Protein AF-A0A0D7WWB0-F1 (afdb_monomer_lite)

Secondary structure (DSSP, 8-state):
-EEEEEEETTTEEEEEEEEEEEETTEEEEEEEEEEEEE-SSTTSPPEE-TT-HHHHHHHTT----GGGS---HHHHHHHHHHHHHHHHHHHHTT-

Foldseek 3Di:
DDKDWDDDPQWKIKIWDWDWDDDDPDIDIATPFIFIWTAPGNPGDTDTDPPPPGVVCVVVVHRDDPVVDPDDVVNVVVVVVVVVVVVVVVVVVPD

Organism: NCBI:txid159743

Sequence (95 aa):
MYEITRDIGDYTRQIWTFHLSKESNRLQIKLNSYRLLKRESRRHKYKETQSNSYDAVFRLGNTMLFEDVPFPEDVLAEVREAVINSVEFKNINTK

pLDDT: mean 70.29, std 13.52, range [41.59, 88.19]

Structure (mmCIF, N/CA/C/O backbone):
data_AF-A0A0D7WWB0-F1
#
_entry.id   AF-A0A0D7WWB0-F1
#
loop_
_atom_site.group_PDB
_atom_site.id
_atom_site.type_symbol
_atom_site.label_atom_id
_atom_site.label_alt_id
_atom_site.label_comp_id
_atom_site.label_asym_id
_atom_site.label_entity_id
_atom_site.label_seq_id
_atom_site.pdbx_PDB_ins_code
_atom_site.Cartn_x
_atom_site.Cartn_y
_atom_site.Cartn_z
_atom_site.occupancy
_atom_site.B_iso_or_equiv
_atom_site.auth_seq_id
_atom_site.auth_comp_id
_atom_site.auth_asym_id
_atom_site.auth_atom_id
_atom_site.pdbx_PDB_model_num
ATOM 1 N N . MET A 1 1 ? -1.564 -0.450 11.672 1.00 71.88 1 MET A N 1
ATOM 2 C CA . MET A 1 1 ? -1.180 -0.068 10.297 1.00 71.88 1 MET A CA 1
ATOM 3 C C . MET A 1 1 ? -1.110 -1.354 9.503 1.00 71.88 1 MET A C 1
ATOM 5 O O . MET A 1 1 ? -0.532 -2.305 10.013 1.00 71.88 1 MET A O 1
ATOM 9 N N . TYR A 1 2 ? -1.784 -1.419 8.361 1.00 78.69 2 TYR A N 1
ATOM 10 C CA . TYR A 1 2 ? -1.866 -2.616 7.525 1.00 78.69 2 TYR A CA 1
ATOM 11 C C . TYR A 1 2 ? -1.233 -2.306 6.171 1.00 78.69 2 TYR A C 1
ATOM 13 O O . TYR A 1 2 ? -1.474 -1.230 5.634 1.00 78.69 2 TYR A O 1
ATOM 21 N N . GLU A 1 3 ? -0.393 -3.190 5.648 1.00 84.75 3 GLU A N 1
ATOM 22 C CA . GLU A 1 3 ? 0.321 -2.973 4.389 1.00 84.75 3 GLU A CA 1
ATOM 23 C C . GLU A 1 3 ? 0.014 -4.122 3.432 1.00 84.75 3 GLU A C 1
ATOM 25 O O . GLU A 1 3 ? 0.162 -5.284 3.798 1.00 84.75 3 GLU A O 1
ATOM 30 N N . ILE A 1 4 ? -0.397 -3.784 2.212 1.00 84.56 4 ILE A N 1
ATOM 31 C CA . ILE A 1 4 ? -0.537 -4.728 1.106 1.00 84.56 4 ILE A CA 1
ATOM 32 C C . ILE A 1 4 ? 0.566 -4.420 0.108 1.00 84.56 4 ILE A C 1
ATOM 34 O O . ILE A 1 4 ? 0.747 -3.273 -0.296 1.00 84.56 4 ILE A O 1
ATOM 38 N N . THR A 1 5 ? 1.283 -5.456 -0.315 1.00 88.00 5 THR A N 1
ATOM 39 C CA . THR A 1 5 ? 2.277 -5.366 -1.383 1.00 88.00 5 THR A CA 1
ATOM 40 C C . THR A 1 5 ? 1.869 -6.284 -2.520 1.00 88.00 5 THR A C 1
ATOM 42 O O . THR A 1 5 ? 1.645 -7.472 -2.298 1.00 88.00 5 THR A O 1
ATOM 45 N N . ARG A 1 6 ? 1.831 -5.761 -3.746 1.00 86.50 6 ARG A N 1
ATOM 46 C CA . ARG A 1 6 ? 1.650 -6.569 -4.952 1.00 86.50 6 ARG A CA 1
ATOM 47 C C . ARG A 1 6 ? 2.729 -6.317 -5.977 1.00 86.50 6 ARG A C 1
ATOM 49 O O . ARG A 1 6 ? 3.051 -5.177 -6.302 1.00 86.50 6 ARG A O 1
ATOM 56 N N . ASP A 1 7 ? 3.246 -7.406 -6.520 1.00 86.31 7 ASP A N 1
ATOM 57 C CA . ASP A 1 7 ? 4.148 -7.378 -7.658 1.00 86.31 7 ASP A CA 1
ATOM 58 C C . ASP A 1 7 ? 3.329 -7.494 -8.948 1.00 86.31 7 ASP A C 1
ATOM 60 O O . ASP A 1 7 ? 2.584 -8.452 -9.149 1.00 86.31 7 ASP A O 1
ATOM 64 N N . ILE A 1 8 ? 3.454 -6.492 -9.820 1.00 83.38 8 ILE A N 1
ATOM 65 C CA . ILE A 1 8 ? 2.862 -6.499 -11.157 1.00 83.38 8 ILE A CA 1
ATOM 66 C C . ILE A 1 8 ? 3.967 -6.855 -12.144 1.00 83.38 8 ILE A C 1
ATOM 68 O O . ILE A 1 8 ? 4.823 -6.032 -12.498 1.00 83.38 8 ILE A O 1
ATOM 72 N N . GLY A 1 9 ? 3.938 -8.112 -12.580 1.00 84.38 9 GLY A N 1
ATOM 73 C CA . GLY A 1 9 ? 4.979 -8.689 -13.417 1.00 84.38 9 GLY A CA 1
ATOM 74 C C . GLY A 1 9 ? 6.342 -8.684 -12.725 1.00 84.38 9 GLY A C 1
ATOM 75 O O . GLY A 1 9 ? 6.457 -8.699 -11.502 1.00 84.38 9 GLY A O 1
ATOM 76 N N . ASP A 1 10 ? 7.404 -8.651 -13.525 1.00 85.38 10 ASP A N 1
ATOM 77 C CA . ASP A 1 10 ? 8.763 -8.799 -13.009 1.00 85.38 10 ASP A CA 1
ATOM 78 C C . ASP A 1 10 ? 9.386 -7.516 -12.472 1.00 85.38 10 ASP A C 1
ATOM 80 O O . ASP A 1 10 ? 10.420 -7.582 -11.815 1.00 85.38 10 ASP A O 1
ATOM 84 N N . TYR A 1 11 ? 8.835 -6.344 -12.770 1.00 87.50 11 TYR A N 1
ATOM 85 C CA . TYR A 1 11 ? 9.586 -5.090 -12.633 1.00 87.50 11 TYR A CA 1
ATOM 86 C C . TYR A 1 11 ? 8.854 -4.002 -11.866 1.00 87.50 11 TYR A C 1
ATOM 88 O O . TYR A 1 11 ? 9.464 -2.984 -11.545 1.00 87.50 11 TYR A O 1
ATOM 96 N N . THR A 1 12 ? 7.585 -4.222 -11.533 1.00 86.00 12 THR A N 1
ATOM 97 C CA . THR A 1 12 ? 6.756 -3.232 -10.852 1.00 86.00 12 THR A CA 1
ATOM 98 C C . THR A 1 12 ? 6.236 -3.800 -9.545 1.00 86.00 12 THR A C 1
ATOM 100 O O . THR A 1 12 ? 5.829 -4.955 -9.484 1.00 86.00 12 THR A O 1
ATOM 103 N N . ARG A 1 13 ? 6.245 -2.972 -8.505 1.00 88.19 13 ARG A N 1
ATOM 104 C CA . ARG A 1 13 ? 5.681 -3.274 -7.196 1.00 88.19 13 ARG A CA 1
ATOM 105 C C . ARG A 1 13 ? 4.802 -2.123 -6.746 1.00 88.19 13 ARG A C 1
ATOM 107 O O . ARG A 1 13 ? 5.201 -0.965 -6.822 1.00 88.19 13 ARG A O 1
ATOM 114 N N . GLN A 1 14 ? 3.623 -2.459 -6.266 1.00 86.25 14 GLN A N 1
ATOM 115 C CA . GLN A 1 14 ? 2.677 -1.550 -5.650 1.00 86.25 14 GLN A CA 1
ATOM 116 C C . GLN A 1 14 ? 2.611 -1.859 -4.163 1.00 86.25 14 GLN A C 1
ATOM 118 O O . GLN A 1 14 ? 2.530 -3.022 -3.773 1.00 86.25 14 GLN A O 1
ATOM 123 N N . ILE A 1 15 ? 2.682 -0.822 -3.338 1.00 85.19 15 ILE A N 1
ATOM 124 C CA . ILE A 1 15 ? 2.543 -0.934 -1.891 1.00 85.19 15 ILE A CA 1
ATOM 125 C C . ILE A 1 15 ? 1.456 0.033 -1.458 1.00 85.19 15 ILE A C 1
ATOM 127 O O . ILE A 1 15 ? 1.591 1.238 -1.663 1.00 85.19 15 ILE A O 1
ATOM 131 N N . TRP A 1 16 ? 0.406 -0.492 -0.841 1.00 84.19 16 TRP A N 1
ATOM 132 C CA . TRP A 1 16 ? -0.640 0.291 -0.199 1.00 84.19 16 TRP A CA 1
ATOM 133 C C . TRP A 1 16 ? -0.494 0.153 1.301 1.00 84.19 16 TRP A C 1
ATOM 135 O O . TRP A 1 16 ? -0.421 -0.954 1.834 1.00 84.19 16 TRP A O 1
ATOM 145 N N . THR A 1 17 ? -0.502 1.278 1.993 1.00 80.94 17 THR A N 1
ATOM 146 C CA . THR A 1 17 ? -0.463 1.300 3.443 1.00 80.94 17 THR A CA 1
ATOM 147 C C . THR A 1 17 ? -1.741 1.921 3.963 1.00 80.94 17 THR A C 1
ATOM 149 O O . THR A 1 17 ? -2.100 3.040 3.608 1.00 80.94 17 THR A O 1
ATOM 152 N N . PHE A 1 18 ? -2.420 1.201 4.841 1.00 78.81 18 PHE A N 1
ATOM 153 C CA . PHE A 1 18 ? -3.703 1.552 5.415 1.00 78.81 18 PHE A CA 1
ATOM 154 C C . PHE A 1 18 ? -3.568 1.840 6.903 1.00 78.81 18 PHE A C 1
ATOM 156 O O . PHE A 1 18 ? -2.882 1.142 7.663 1.00 78.81 18 PHE A O 1
ATOM 163 N N . HIS A 1 19 ? -4.289 2.862 7.335 1.00 77.31 19 HIS A N 1
ATOM 164 C CA . HIS A 1 19 ? -4.530 3.140 8.729 1.00 77.31 19 HIS A CA 1
ATOM 165 C C . HIS A 1 19 ? -5.961 2.762 9.095 1.00 77.31 19 HIS A C 1
ATOM 167 O O . HIS A 1 19 ? -6.914 3.045 8.370 1.00 77.31 19 HIS A O 1
ATOM 173 N N . LEU A 1 20 ? -6.094 2.104 10.239 1.00 73.62 20 LEU A N 1
ATOM 174 C CA . LEU A 1 20 ? -7.367 1.657 10.762 1.00 73.62 20 LEU A CA 1
ATOM 175 C C . LEU A 1 20 ? -7.732 2.577 11.920 1.00 73.62 20 LEU A C 1
ATOM 177 O O . LEU A 1 20 ? -7.021 2.614 12.922 1.00 73.62 20 LEU A O 1
ATOM 181 N N . SER A 1 21 ? -8.816 3.332 11.781 1.00 73.62 21 SER A N 1
ATOM 182 C CA . SER A 1 21 ? -9.308 4.223 12.829 1.00 73.62 21 SER A CA 1
ATOM 183 C C . SER A 1 21 ? -10.700 3.797 13.260 1.00 73.62 21 SER A C 1
ATOM 185 O O . SER A 1 21 ? -11.581 3.594 12.428 1.00 73.62 21 SER A O 1
ATOM 187 N N . LYS A 1 22 ? -10.920 3.683 14.568 1.00 71.19 22 LYS A N 1
ATOM 188 C CA . LYS A 1 22 ? -12.263 3.515 15.123 1.00 71.19 22 LYS A CA 1
ATOM 189 C C . LYS A 1 22 ? -12.843 4.898 15.392 1.00 71.19 22 LYS A C 1
ATOM 191 O O . LYS A 1 22 ? -12.268 5.647 16.174 1.00 71.19 22 LYS A O 1
ATOM 196 N N . GLU A 1 23 ? -13.974 5.213 14.774 1.00 76.94 23 GLU A N 1
ATOM 197 C CA . GLU A 1 23 ? -14.714 6.447 15.033 1.00 76.94 23 GLU A CA 1
ATOM 198 C C . GLU A 1 23 ? -16.106 6.085 15.554 1.00 76.94 23 GLU A C 1
ATOM 200 O O .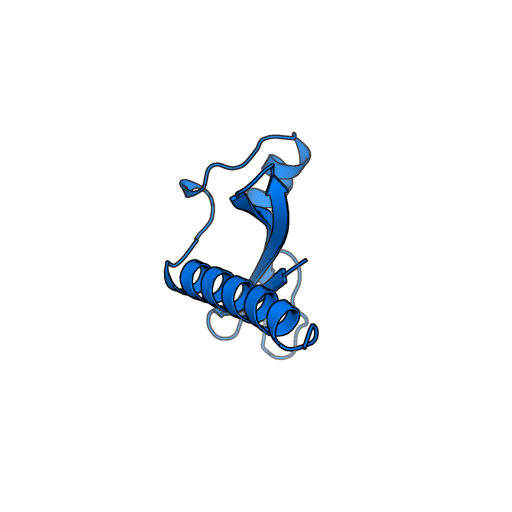 GLU A 1 23 ? -16.897 5.419 14.879 1.00 76.94 23 GLU A O 1
ATOM 205 N N . SER A 1 24 ? -16.363 6.454 16.810 1.00 77.06 24 SER A N 1
ATOM 206 C CA . SER A 1 24 ? -17.558 6.083 17.574 1.00 77.06 24 SER A CA 1
ATOM 207 C C . SER A 1 24 ? -17.825 4.565 17.547 1.00 77.06 24 SER A C 1
ATOM 209 O O . SER A 1 24 ? -17.176 3.807 18.271 1.00 77.06 24 SER A O 1
ATOM 211 N N . ASN A 1 25 ? -18.741 4.114 16.683 1.00 72.56 25 ASN A N 1
ATOM 212 C CA . ASN A 1 25 ? -19.179 2.723 16.539 1.00 72.56 25 ASN A CA 1
ATOM 213 C C . ASN A 1 25 ? -18.856 2.116 15.165 1.00 72.56 25 ASN A C 1
ATOM 215 O O . ASN A 1 25 ? -19.366 1.050 14.824 1.00 72.56 25 ASN A O 1
ATOM 219 N N . ARG A 1 26 ? -18.034 2.789 14.356 1.00 67.44 26 ARG A N 1
ATOM 220 C CA . ARG A 1 26 ? -17.638 2.312 13.032 1.00 67.44 26 ARG A CA 1
ATOM 221 C C . ARG A 1 26 ? -16.128 2.178 12.953 1.00 67.44 26 ARG A C 1
ATOM 223 O O . ARG A 1 26 ? -15.370 3.005 13.456 1.00 67.44 26 ARG A O 1
ATOM 230 N N . LEU A 1 27 ? -15.705 1.104 12.308 1.00 70.75 27 LEU A N 1
ATOM 231 C CA . LEU A 1 27 ? -14.328 0.918 11.899 1.00 70.75 27 LEU A CA 1
ATOM 232 C C . LEU A 1 27 ? -14.161 1.577 10.531 1.00 70.75 27 LEU A C 1
ATOM 234 O O . LEU A 1 27 ? -14.864 1.231 9.585 1.00 70.75 27 LEU A O 1
ATOM 238 N N . GLN A 1 28 ? -13.272 2.559 10.452 1.00 71.44 28 GLN A N 1
ATOM 239 C CA . GLN A 1 28 ? -12.891 3.216 9.212 1.00 71.44 28 GLN A CA 1
ATOM 240 C C . GLN A 1 28 ? -11.513 2.731 8.783 1.00 71.44 28 GLN A C 1
ATOM 242 O O . GLN A 1 28 ? -10.572 2.664 9.578 1.00 71.44 28 GLN A O 1
ATOM 247 N N . ILE A 1 29 ? -11.405 2.430 7.497 1.00 73.06 29 ILE A N 1
ATOM 248 C CA . ILE A 1 29 ? -10.154 2.104 6.829 1.00 73.06 29 ILE A CA 1
ATOM 249 C C . ILE A 1 29 ? -9.788 3.331 6.004 1.00 73.06 29 ILE A C 1
ATOM 251 O O . ILE A 1 29 ? -10.561 3.748 5.145 1.00 73.06 29 ILE A O 1
ATOM 255 N N . LYS A 1 30 ? -8.634 3.928 6.284 1.00 74.06 30 LYS A N 1
ATOM 256 C CA . LYS A 1 30 ? -8.108 5.066 5.529 1.00 74.06 30 LYS A CA 1
ATOM 257 C C . LYS A 1 30 ? -6.832 4.633 4.832 1.00 74.06 30 LYS A C 1
ATOM 259 O O . LYS A 1 30 ? -5.941 4.079 5.474 1.00 74.06 30 LYS A O 1
ATOM 264 N N . LEU A 1 31 ? -6.727 4.882 3.531 1.00 74.62 31 LEU A N 1
ATOM 265 C CA . LEU A 1 31 ? -5.446 4.755 2.849 1.00 74.62 31 LEU A CA 1
ATOM 266 C C . LEU A 1 31 ? -4.518 5.848 3.386 1.00 74.62 31 LEU A C 1
ATOM 268 O O . LEU A 1 31 ? -4.836 7.031 3.324 1.00 74.62 31 LEU A O 1
ATOM 272 N N . ASN A 1 32 ? -3.395 5.431 3.951 1.00 75.19 32 ASN A N 1
ATOM 273 C CA . ASN A 1 32 ? -2.383 6.317 4.505 1.00 75.19 32 ASN A CA 1
ATOM 274 C C . ASN A 1 32 ? -1.316 6.681 3.472 1.00 75.19 32 ASN A C 1
ATOM 276 O O . ASN A 1 32 ? -0.817 7.796 3.473 1.00 75.19 32 ASN A O 1
ATOM 280 N N . SER A 1 33 ? -0.922 5.738 2.621 1.00 74.50 33 SER A N 1
ATOM 281 C CA . SER A 1 33 ? 0.015 6.012 1.536 1.00 74.50 33 SER A CA 1
ATOM 282 C C . SER A 1 33 ? -0.060 4.936 0.465 1.00 74.50 33 SER A C 1
ATOM 284 O O . SER A 1 33 ? -0.454 3.798 0.722 1.00 74.50 33 SER A O 1
ATOM 286 N N . TYR A 1 34 ? 0.342 5.303 -0.746 1.00 78.81 34 TYR A N 1
ATOM 287 C CA . TYR A 1 34 ? 0.544 4.374 -1.844 1.00 78.81 34 TYR A CA 1
ATOM 288 C C . TYR A 1 34 ? 1.888 4.663 -2.503 1.00 78.81 34 TYR A C 1
ATOM 290 O O . TYR A 1 34 ? 2.209 5.814 -2.803 1.00 78.81 34 TYR A O 1
ATOM 298 N N . ARG A 1 35 ? 2.674 3.612 -2.730 1.00 79.44 35 ARG A N 1
ATOM 299 C CA . ARG A 1 35 ? 3.989 3.688 -3.361 1.00 79.44 35 ARG A CA 1
ATOM 300 C C . ARG A 1 35 ? 4.035 2.756 -4.555 1.00 79.44 35 ARG A C 1
ATOM 302 O O . ARG A 1 35 ? 3.892 1.543 -4.415 1.00 79.44 35 ARG A O 1
ATOM 309 N N . LEU A 1 36 ? 4.305 3.330 -5.721 1.00 82.38 36 LEU A N 1
ATOM 310 C CA . LEU A 1 36 ? 4.741 2.574 -6.884 1.00 82.38 36 LEU A CA 1
ATOM 311 C C . LEU A 1 36 ? 6.268 2.525 -6.894 1.00 82.38 36 LEU A C 1
ATOM 313 O O . LEU A 1 36 ? 6.957 3.541 -6.765 1.00 82.38 36 LEU A O 1
ATOM 317 N N . LEU A 1 37 ? 6.781 1.317 -7.041 1.00 85.75 37 LEU A N 1
ATOM 318 C CA . LEU A 1 37 ? 8.190 0.996 -7.091 1.00 85.75 37 LEU A CA 1
ATOM 319 C C . LEU A 1 37 ? 8.474 0.293 -8.413 1.00 85.75 37 LEU A C 1
ATOM 321 O O . LEU A 1 37 ? 7.733 -0.601 -8.828 1.00 85.75 37 LEU A O 1
ATOM 325 N N . LYS A 1 38 ? 9.577 0.655 -9.061 1.00 84.94 38 LYS A N 1
ATOM 326 C CA . LYS A 1 38 ? 10.045 -0.014 -10.276 1.00 84.94 38 LYS A CA 1
ATOM 327 C C . LYS A 1 38 ? 11.499 -0.436 -10.142 1.00 84.94 38 LYS A C 1
ATOM 329 O O . LYS A 1 38 ? 12.278 0.181 -9.418 1.00 84.94 38 LYS A O 1
ATOM 334 N N . ARG A 1 39 ? 11.869 -1.498 -10.848 1.00 88.12 39 ARG A N 1
ATOM 335 C CA . ARG A 1 39 ? 13.260 -1.928 -11.033 1.00 88.12 39 ARG A CA 1
ATOM 336 C C . ARG A 1 39 ? 13.535 -2.125 -12.517 1.00 88.12 39 ARG A C 1
ATOM 338 O O . ARG A 1 39 ? 12.654 -2.536 -13.258 1.00 88.12 39 ARG A O 1
ATOM 345 N N . GLU A 1 40 ? 14.762 -1.858 -12.940 1.00 83.75 40 GLU A N 1
ATOM 346 C CA . GLU A 1 40 ? 15.158 -1.977 -14.352 1.00 83.75 40 GLU A CA 1
ATOM 347 C C . GLU A 1 40 ? 15.384 -3.431 -14.778 1.00 83.75 40 GLU A C 1
ATOM 349 O O . GLU A 1 40 ? 15.210 -3.791 -15.936 1.00 83.75 40 GLU A O 1
ATOM 354 N N . SER A 1 41 ? 15.768 -4.294 -13.835 1.00 86.19 41 SER A N 1
ATOM 355 C CA . SER A 1 41 ? 15.870 -5.735 -14.062 1.00 86.19 41 SER A CA 1
ATOM 356 C C . SER A 1 41 ? 15.700 -6.503 -12.752 1.00 86.19 41 SER A C 1
ATOM 358 O O . SER A 1 41 ? 15.748 -5.912 -11.673 1.00 86.19 41 SER A O 1
ATOM 360 N N . ARG A 1 42 ? 15.565 -7.836 -12.817 1.00 82.12 42 ARG A N 1
ATOM 361 C CA . ARG A 1 42 ? 15.381 -8.692 -11.626 1.00 82.12 42 ARG A CA 1
ATOM 362 C C . ARG A 1 42 ? 16.533 -8.597 -10.615 1.00 82.12 42 ARG A C 1
ATOM 364 O O . ARG A 1 42 ? 16.327 -8.886 -9.442 1.00 82.12 42 ARG A O 1
ATOM 371 N N . ARG A 1 43 ? 17.729 -8.192 -11.063 1.00 85.12 43 ARG A N 1
ATOM 372 C CA . ARG A 1 43 ? 18.926 -8.014 -10.220 1.00 85.12 43 ARG A CA 1
ATOM 373 C C . ARG A 1 43 ? 18.998 -6.635 -9.560 1.00 85.12 43 ARG A C 1
ATOM 375 O O . ARG A 1 43 ? 19.761 -6.457 -8.615 1.00 85.12 43 ARG A O 1
ATOM 382 N N . HIS A 1 44 ? 18.222 -5.667 -10.045 1.00 86.44 44 HIS A N 1
ATOM 383 C CA . HIS A 1 44 ? 18.181 -4.327 -9.476 1.00 86.44 44 HIS A CA 1
ATOM 384 C C . HIS A 1 44 ? 17.196 -4.257 -8.308 1.00 86.44 44 HIS A C 1
ATOM 386 O O . HIS A 1 44 ? 16.146 -4.904 -8.306 1.00 86.44 44 HIS A O 1
ATOM 392 N N . LYS A 1 45 ? 17.533 -3.432 -7.312 1.00 86.00 45 LYS A N 1
ATOM 393 C CA . LYS A 1 45 ? 16.610 -3.092 -6.227 1.00 86.00 45 LYS A CA 1
ATOM 394 C C . LYS A 1 45 ? 15.461 -2.246 -6.776 1.00 86.00 45 LYS A C 1
ATOM 396 O O . LYS A 1 45 ? 15.666 -1.415 -7.660 1.00 86.00 45 LYS A O 1
ATOM 401 N N . TYR A 1 46 ? 14.275 -2.448 -6.215 1.00 85.06 46 TYR A N 1
ATOM 402 C CA . TYR A 1 46 ? 13.131 -1.572 -6.432 1.00 85.06 46 TYR A CA 1
ATOM 403 C C . TYR A 1 46 ? 13.457 -0.152 -5.957 1.00 85.06 46 TYR A C 1
ATOM 405 O O . TYR A 1 46 ? 13.993 0.030 -4.863 1.00 85.06 46 TYR A O 1
ATOM 413 N N . LYS A 1 47 ? 13.144 0.841 -6.788 1.00 84.81 47 LYS A N 1
ATOM 414 C CA . LYS A 1 47 ? 13.268 2.271 -6.491 1.00 84.81 47 LYS A CA 1
ATOM 415 C C . LYS A 1 47 ? 11.903 2.931 -6.631 1.00 84.81 47 LYS A C 1
ATOM 417 O O . LYS A 1 47 ? 11.111 2.527 -7.484 1.00 84.81 47 LYS A O 1
ATOM 422 N N . GLU A 1 48 ? 11.626 3.924 -5.792 1.00 77.75 48 GLU A N 1
ATOM 423 C CA . GLU A 1 48 ? 10.383 4.693 -5.885 1.00 77.75 48 GLU A CA 1
ATOM 424 C C . GLU A 1 48 ? 10.363 5.464 -7.203 1.00 77.75 48 GLU A C 1
ATOM 426 O O . GLU A 1 48 ? 11.361 6.068 -7.608 1.00 77.75 48 GLU A O 1
ATOM 431 N N . THR A 1 49 ? 9.238 5.410 -7.910 1.00 73.00 49 THR A N 1
ATOM 432 C CA . THR A 1 49 ? 9.074 6.199 -9.128 1.00 73.00 49 THR A CA 1
ATOM 433 C C . THR A 1 49 ? 8.951 7.678 -8.773 1.00 73.00 49 THR A C 1
ATOM 435 O O . THR A 1 49 ? 8.041 8.068 -8.050 1.00 73.00 49 THR A O 1
ATOM 438 N N . GLN A 1 50 ? 9.847 8.510 -9.323 1.00 58.09 50 GLN A N 1
ATOM 439 C CA . GLN A 1 50 ? 9.872 9.965 -9.091 1.00 58.09 50 GLN A CA 1
ATOM 440 C C . GLN A 1 50 ? 8.577 10.676 -9.526 1.00 58.09 50 GLN A C 1
ATOM 442 O O . GLN A 1 50 ? 8.260 11.743 -9.015 1.00 58.09 50 GLN A O 1
ATOM 447 N N . SER A 1 51 ? 7.804 10.071 -10.431 1.00 56.66 51 SER A N 1
ATOM 448 C CA . SER A 1 51 ? 6.486 10.552 -10.867 1.00 56.66 51 SER A CA 1
ATOM 449 C C . SER A 1 51 ? 5.346 9.795 -10.183 1.00 56.66 51 SER A C 1
ATOM 451 O O . SER A 1 51 ? 4.410 9.348 -10.842 1.00 56.66 51 SER A O 1
ATOM 453 N N . ASN A 1 52 ? 5.418 9.614 -8.864 1.00 57.81 52 ASN A N 1
ATOM 454 C CA . ASN A 1 52 ? 4.241 9.210 -8.103 1.00 57.81 52 ASN A CA 1
ATOM 455 C C . ASN A 1 52 ? 3.355 10.438 -7.902 1.00 57.81 52 ASN A C 1
ATOM 457 O O . ASN A 1 52 ? 3.547 11.192 -6.951 1.00 57.81 52 ASN A O 1
ATOM 461 N N . SER A 1 53 ? 2.350 10.604 -8.769 1.00 52.78 53 SER A N 1
ATOM 462 C CA . SER A 1 53 ? 1.259 11.582 -8.602 1.00 52.78 53 SER A CA 1
ATOM 463 C C . SER A 1 53 ? 0.678 11.552 -7.176 1.00 52.78 53 SER A C 1
ATOM 465 O O . SER A 1 53 ? 0.233 12.565 -6.647 1.00 52.78 53 SER A O 1
ATOM 467 N N . TYR A 1 54 ? 0.771 10.391 -6.525 1.00 55.97 54 TYR A N 1
ATOM 468 C CA . TYR A 1 54 ? 0.337 10.099 -5.165 1.00 55.97 54 TYR A CA 1
ATOM 469 C C . TYR A 1 54 ? 1.081 10.843 -4.055 1.00 55.97 54 TYR A C 1
ATOM 471 O O . TYR A 1 54 ? 0.448 11.341 -3.125 1.00 55.97 54 TYR A O 1
ATOM 479 N N . ASP A 1 55 ? 2.404 10.961 -4.162 1.00 54.00 55 ASP A N 1
ATOM 480 C CA . ASP A 1 55 ? 3.236 11.582 -3.124 1.00 54.00 55 ASP A CA 1
ATOM 481 C C . ASP A 1 55 ? 3.003 13.106 -3.076 1.00 54.00 55 ASP A C 1
ATOM 483 O O . ASP A 1 55 ? 3.033 13.737 -2.017 1.00 54.00 55 ASP A O 1
ATOM 487 N N . ALA A 1 56 ? 2.677 13.694 -4.233 1.00 49.97 56 ALA A N 1
ATOM 488 C CA . ALA A 1 56 ? 2.349 15.109 -4.374 1.00 49.97 56 ALA A CA 1
ATOM 489 C C . ALA A 1 56 ? 0.980 15.471 -3.769 1.00 49.97 56 ALA A C 1
ATOM 491 O O . ALA A 1 56 ? 0.864 16.494 -3.097 1.00 49.97 56 ALA A O 1
ATOM 492 N N . VAL A 1 57 ? -0.049 14.639 -3.965 1.00 52.81 57 VAL A N 1
ATOM 493 C CA . VAL A 1 57 ? -1.402 14.916 -3.445 1.00 52.81 57 VAL A CA 1
ATOM 494 C C . VAL A 1 57 ? -1.458 14.753 -1.924 1.00 52.81 57 VAL A C 1
ATOM 496 O O . VAL A 1 57 ? -2.031 15.606 -1.246 1.00 52.81 57 VAL A O 1
ATOM 499 N N . PHE A 1 58 ? -0.794 13.731 -1.368 1.00 51.03 58 PHE A N 1
ATOM 500 C CA . PHE A 1 58 ? -0.750 13.524 0.085 1.00 51.03 58 PHE A CA 1
ATOM 501 C C . PHE A 1 58 ? 0.045 14.623 0.812 1.00 51.03 58 PHE A C 1
ATOM 503 O O . PHE A 1 58 ? -0.347 15.052 1.898 1.00 51.03 58 PHE A O 1
ATOM 510 N N . ARG A 1 59 ? 1.123 15.147 0.199 1.00 51.34 59 ARG A N 1
ATOM 511 C CA . ARG A 1 59 ? 1.888 16.289 0.744 1.00 51.34 59 ARG A CA 1
ATOM 512 C C . ARG A 1 59 ? 1.057 17.555 0.926 1.00 51.34 59 ARG A C 1
ATOM 514 O O . ARG A 1 59 ? 1.375 18.353 1.801 1.00 51.34 59 ARG A O 1
ATOM 521 N N . LEU A 1 60 ? 0.021 17.749 0.114 1.00 51.50 60 LEU A N 1
ATOM 522 C CA . LEU A 1 60 ? -0.824 18.943 0.160 1.00 51.50 60 LEU A CA 1
ATOM 523 C C . LEU A 1 60 ? -1.977 18.830 1.169 1.00 51.50 60 LEU A C 1
ATOM 525 O O . LEU A 1 60 ? -2.815 19.724 1.230 1.00 51.50 60 LEU A O 1
ATOM 529 N N . GLY A 1 61 ? -2.045 17.749 1.956 1.00 48.84 61 GLY A N 1
ATOM 530 C CA . GLY A 1 61 ? -3.142 17.525 2.903 1.00 48.84 61 GLY A CA 1
ATOM 531 C C . GLY A 1 61 ? -4.480 17.210 2.228 1.00 48.84 61 GLY A C 1
ATOM 532 O O . GLY A 1 61 ? -5.506 17.131 2.903 1.00 48.84 61 GLY A O 1
ATOM 533 N N . ASN A 1 62 ? -4.477 17.001 0.909 1.00 48.72 62 ASN A N 1
ATOM 534 C CA . ASN A 1 62 ? -5.657 16.585 0.174 1.00 48.72 62 ASN A CA 1
ATOM 535 C C . ASN A 1 62 ? -5.938 15.115 0.485 1.00 48.72 62 ASN A C 1
ATOM 537 O O . ASN A 1 62 ? -5.098 14.236 0.278 1.00 48.72 62 ASN A O 1
ATOM 541 N N . THR A 1 63 ? -7.139 14.846 0.991 1.00 51.47 63 THR A N 1
ATOM 542 C CA . THR A 1 63 ? -7.659 13.484 1.101 1.00 51.47 63 THR A CA 1
ATOM 543 C C . THR A 1 63 ? -7.904 13.005 -0.323 1.00 51.47 63 THR A C 1
ATOM 545 O O . THR A 1 63 ? -8.760 13.555 -1.010 1.00 51.47 63 THR A O 1
ATOM 548 N N . MET A 1 64 ? -7.116 12.040 -0.800 1.00 51.91 64 MET A N 1
ATOM 549 C CA . MET A 1 64 ? -7.380 11.451 -2.111 1.00 51.91 64 MET A CA 1
ATOM 550 C C . MET A 1 64 ? -8.780 10.855 -2.145 1.00 51.91 64 MET A C 1
ATOM 552 O O . MET A 1 64 ? -9.195 10.172 -1.203 1.00 51.91 64 MET A O 1
ATOM 556 N N . LEU A 1 65 ? -9.478 11.095 -3.252 1.00 52.00 65 LEU A N 1
ATOM 557 C CA . LEU A 1 65 ? -10.689 10.363 -3.557 1.00 52.00 65 LEU A CA 1
ATOM 558 C C . LEU A 1 65 ? -10.302 8.949 -3.989 1.00 52.00 65 LEU A C 1
ATOM 560 O O . LEU A 1 65 ? -9.228 8.691 -4.530 1.00 52.00 65 LEU A O 1
ATOM 564 N N . PHE A 1 66 ? -11.196 8.012 -3.707 1.00 51.78 66 PHE A N 1
ATOM 565 C CA . PHE A 1 66 ? -10.990 6.582 -3.926 1.00 51.78 66 PHE A CA 1
ATOM 566 C C . PHE A 1 66 ? -10.695 6.221 -5.395 1.00 51.78 66 PHE A C 1
ATOM 568 O O . PHE A 1 66 ? -10.094 5.190 -5.673 1.00 51.78 66 PHE A O 1
ATOM 575 N N . GLU A 1 67 ? -11.102 7.094 -6.316 1.00 56.19 67 GLU A N 1
ATOM 576 C CA . GLU A 1 67 ? -11.003 6.951 -7.770 1.00 56.19 67 GLU A CA 1
ATOM 577 C C . GLU A 1 67 ? -9.586 7.210 -8.314 1.00 56.19 67 GLU A C 1
ATOM 579 O O . GLU A 1 67 ? -9.240 6.717 -9.385 1.00 56.19 67 GLU A O 1
ATOM 584 N N . ASP A 1 68 ? -8.743 7.936 -7.570 1.00 57.88 68 ASP A N 1
ATOM 585 C CA . ASP A 1 68 ? -7.396 8.313 -8.019 1.00 57.88 68 ASP A CA 1
ATOM 586 C C . ASP A 1 68 ? -6.365 7.193 -7.829 1.00 57.88 68 ASP A C 1
ATOM 588 O O . ASP A 1 68 ? -5.289 7.218 -8.429 1.00 57.88 68 ASP A O 1
ATOM 592 N N . VAL A 1 69 ? -6.657 6.201 -6.986 1.00 62.94 69 VAL A N 1
ATOM 593 C CA . VAL A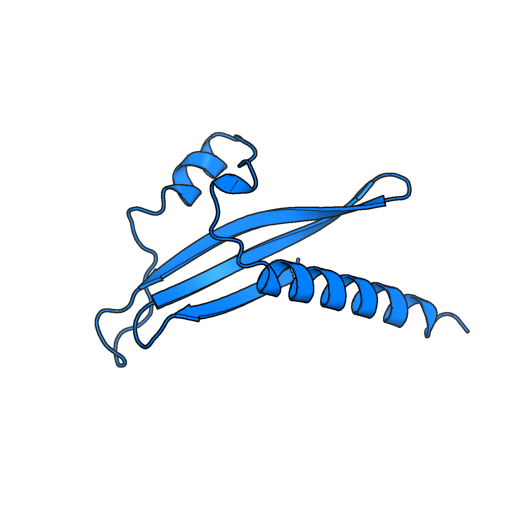 1 69 ? -5.764 5.077 -6.678 1.00 62.94 69 VAL A CA 1
ATOM 594 C C . VAL A 1 69 ? -6.235 3.847 -7.450 1.00 62.94 69 VAL A C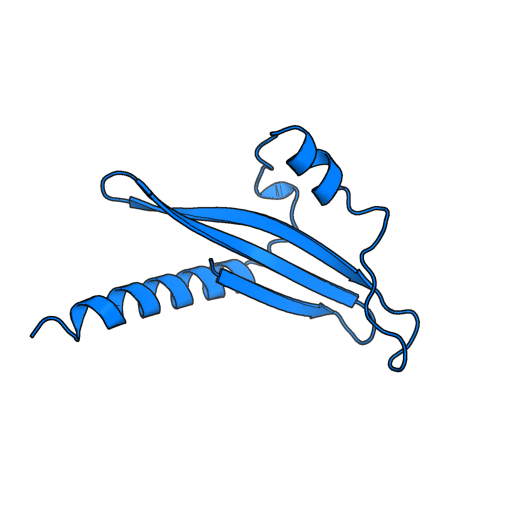 1
ATOM 596 O O . VAL A 1 69 ? -7.427 3.546 -7.413 1.00 62.94 69 VAL A O 1
ATOM 599 N N . PRO A 1 70 ? -5.339 3.073 -8.100 1.00 65.25 70 PRO A N 1
ATOM 600 C CA . PRO A 1 70 ? -5.695 1.756 -8.602 1.00 65.25 70 PRO A CA 1
ATOM 601 C C . PRO A 1 70 ? -5.995 0.859 -7.397 1.00 65.25 70 PRO A C 1
ATOM 603 O O . PRO A 1 70 ? -5.095 0.253 -6.813 1.00 65.25 70 PRO A O 1
ATOM 606 N N . PHE A 1 71 ? -7.262 0.845 -6.993 1.00 65.06 71 PHE A N 1
ATOM 607 C CA . PHE A 1 71 ? -7.849 -0.067 -6.025 1.00 65.06 71 PHE A CA 1
ATOM 608 C C . PHE A 1 71 ? -8.527 -1.187 -6.797 1.00 65.06 71 PHE A C 1
ATOM 610 O O . PHE A 1 71 ? -9.716 -1.091 -7.101 1.00 65.06 71 PHE A O 1
ATOM 617 N N . PRO A 1 72 ? -7.798 -2.248 -7.159 1.00 68.06 72 PRO A N 1
ATOM 618 C CA . PRO A 1 72 ? -8.481 -3.436 -7.619 1.00 68.06 72 PRO A CA 1
ATOM 619 C C . PRO A 1 72 ? -9.337 -3.961 -6.445 1.00 68.06 72 PRO A C 1
ATOM 621 O O . PRO A 1 72 ? -8.940 -3.885 -5.277 1.00 68.06 72 PRO A O 1
ATOM 624 N N . GLU A 1 73 ? -10.572 -4.382 -6.737 1.00 68.81 73 GLU A N 1
ATOM 625 C CA . GLU A 1 73 ? -11.578 -4.734 -5.715 1.00 68.81 73 GLU A CA 1
ATOM 626 C C . GLU A 1 73 ? -11.089 -5.822 -4.746 1.00 68.81 73 GLU A C 1
ATOM 628 O O . GLU A 1 73 ? -11.502 -5.885 -3.587 1.00 68.81 73 GLU A O 1
ATOM 633 N N . ASP A 1 74 ? -10.156 -6.648 -5.202 1.00 76.19 74 ASP A N 1
ATOM 634 C CA . ASP A 1 74 ? -9.519 -7.705 -4.432 1.00 76.19 74 ASP A CA 1
ATOM 635 C C . ASP A 1 74 ? -8.621 -7.185 -3.298 1.00 76.19 74 ASP A C 1
ATOM 637 O O . ASP A 1 74 ? -8.607 -7.776 -2.222 1.00 76.19 74 ASP A O 1
ATOM 641 N N . VAL A 1 75 ? -7.938 -6.051 -3.473 1.00 73.38 75 VAL A N 1
ATOM 642 C CA . VAL A 1 75 ? -7.167 -5.396 -2.401 1.00 73.38 75 VAL A CA 1
ATOM 643 C C . VAL A 1 75 ? -8.109 -4.931 -1.291 1.00 73.38 75 VAL A C 1
ATOM 645 O O . VAL A 1 75 ? -7.792 -5.064 -0.113 1.00 73.38 75 VAL A O 1
ATOM 648 N N . LEU A 1 76 ? -9.300 -4.436 -1.631 1.00 70.56 76 LEU A N 1
ATOM 649 C CA . LEU A 1 76 ? -10.293 -4.023 -0.633 1.00 70.56 76 LEU A CA 1
ATOM 650 C C . LEU A 1 76 ? -10.891 -5.203 0.118 1.00 70.56 76 LEU A C 1
ATOM 652 O O . LEU A 1 76 ? -11.092 -5.109 1.331 1.00 70.56 76 LEU A O 1
ATOM 656 N N . ALA A 1 77 ? -11.161 -6.299 -0.590 1.00 76.19 77 ALA A N 1
ATOM 657 C CA . ALA A 1 77 ? -11.586 -7.545 0.027 1.00 76.19 77 ALA A CA 1
ATOM 658 C C . ALA A 1 77 ? -10.527 -8.042 1.024 1.00 76.19 77 ALA A C 1
ATOM 660 O O . ALA A 1 77 ? -10.868 -8.326 2.169 1.00 76.19 77 ALA A O 1
ATOM 661 N N . GLU A 1 78 ? -9.248 -8.018 0.641 1.00 79.56 78 GLU A N 1
ATOM 662 C CA . GLU A 1 78 ? -8.127 -8.440 1.486 1.00 79.56 78 GLU A CA 1
ATOM 663 C C . GLU A 1 78 ? -8.002 -7.581 2.755 1.00 79.56 78 GLU A C 1
ATOM 665 O O . GLU A 1 78 ? -7.930 -8.120 3.861 1.00 79.56 78 GLU A O 1
ATOM 670 N N . VAL A 1 79 ? -8.072 -6.243 2.644 1.00 74.62 79 VAL A N 1
ATOM 671 C CA . VAL A 1 79 ? -8.064 -5.387 3.846 1.00 74.62 79 VAL A CA 1
ATOM 672 C C . VAL A 1 79 ? -9.300 -5.657 4.708 1.00 74.62 79 VAL A C 1
ATOM 674 O O . VAL A 1 79 ? -9.194 -5.713 5.934 1.00 74.62 79 VAL A O 1
ATOM 677 N N . ARG A 1 80 ? -10.481 -5.831 4.104 1.00 74.19 80 ARG A N 1
ATOM 678 C CA . ARG A 1 80 ? -11.723 -6.085 4.844 1.00 74.19 80 ARG A CA 1
ATOM 679 C C . ARG A 1 80 ? -11.656 -7.400 5.619 1.00 74.19 80 ARG A C 1
ATOM 681 O O . ARG A 1 80 ? -12.002 -7.409 6.799 1.00 74.19 80 ARG A O 1
ATOM 688 N N . GLU A 1 81 ? -11.187 -8.475 4.994 1.00 76.62 81 GLU A N 1
ATOM 689 C CA . GLU A 1 81 ? -10.988 -9.772 5.645 1.00 76.62 81 GLU A CA 1
ATOM 690 C C . GLU A 1 81 ? -9.925 -9.695 6.740 1.00 76.62 81 GLU A C 1
ATOM 692 O O . GLU A 1 81 ? -10.159 -10.155 7.857 1.00 76.62 81 GLU A O 1
ATOM 697 N N . ALA A 1 82 ? -8.788 -9.047 6.475 1.00 73.56 82 ALA A N 1
ATOM 698 C CA . ALA A 1 82 ? -7.741 -8.857 7.475 1.00 73.56 82 ALA A CA 1
ATOM 699 C C . ALA A 1 82 ? -8.251 -8.085 8.703 1.00 73.56 82 ALA A C 1
ATOM 701 O O . ALA A 1 82 ? -7.919 -8.420 9.843 1.00 73.56 82 ALA A O 1
ATOM 702 N N . VAL A 1 83 ? -9.103 -7.080 8.489 1.00 71.44 83 VAL A N 1
ATOM 703 C CA . VAL A 1 83 ? -9.740 -6.320 9.565 1.00 71.44 83 VAL A CA 1
ATOM 704 C C . VAL A 1 83 ? -10.723 -7.185 10.351 1.00 71.44 83 VAL A C 1
ATOM 706 O O . VAL A 1 83 ? -10.643 -7.183 11.578 1.00 71.44 83 VAL A O 1
ATOM 709 N N . ILE A 1 84 ? -11.598 -7.944 9.687 1.00 73.31 84 ILE A N 1
ATOM 710 C CA . ILE A 1 84 ? -12.546 -8.855 10.352 1.00 73.31 84 ILE A CA 1
ATOM 711 C C . ILE A 1 84 ? -11.787 -9.876 11.204 1.00 73.31 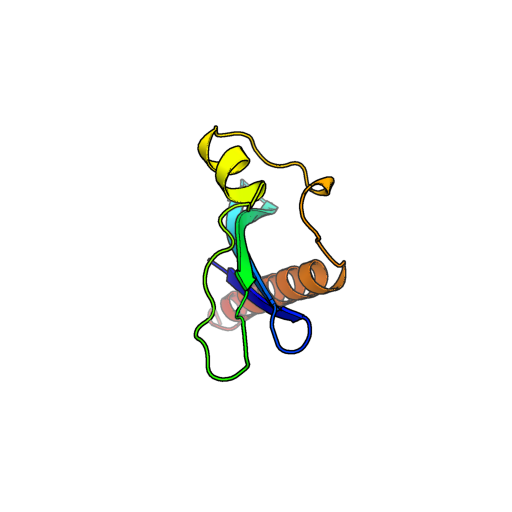84 ILE A C 1
ATOM 713 O O . ILE A 1 84 ? -12.031 -9.959 12.406 1.00 73.31 84 ILE A O 1
ATOM 717 N N . ASN A 1 85 ? -10.780 -10.538 10.631 1.00 68.69 85 ASN A N 1
ATOM 718 C CA . ASN A 1 85 ? -9.927 -11.488 11.345 1.00 68.69 85 ASN A CA 1
ATOM 719 C C . ASN A 1 85 ? -9.241 -10.838 12.559 1.00 68.69 85 ASN A C 1
ATOM 721 O O . ASN A 1 85 ? -9.226 -11.403 13.651 1.00 68.69 85 ASN A O 1
ATOM 725 N N . SER A 1 86 ? -8.720 -9.614 12.419 1.00 64.31 86 SER A N 1
ATOM 726 C CA . SER A 1 86 ? -8.083 -8.900 13.537 1.00 64.31 86 SER A CA 1
ATOM 727 C C . SER A 1 86 ? -9.053 -8.533 14.672 1.00 64.31 86 SER A C 1
ATOM 729 O O . SER A 1 86 ? -8.638 -8.413 15.829 1.00 64.31 86 SER A O 1
ATOM 731 N N . VAL A 1 87 ? -10.341 -8.354 14.359 1.00 61.69 87 VAL A N 1
ATOM 732 C CA . VAL A 1 87 ? -11.401 -8.074 15.338 1.00 61.69 87 VAL A CA 1
ATOM 733 C C . VAL A 1 87 ? -11.864 -9.367 16.012 1.00 61.69 87 VAL A C 1
ATOM 735 O O . VAL A 1 87 ? -12.030 -9.381 17.231 1.00 61.69 87 VAL A O 1
ATOM 738 N N . GLU A 1 88 ? -12.002 -10.462 15.264 1.00 57.88 88 GLU A N 1
ATOM 739 C CA . GLU A 1 88 ? -12.379 -11.771 15.812 1.00 57.88 88 GLU A CA 1
ATOM 740 C C . GLU A 1 88 ? -11.322 -12.326 16.774 1.00 57.88 88 GLU A C 1
ATOM 742 O O . GLU A 1 88 ? -11.669 -12.779 17.865 1.00 57.88 88 GLU A O 1
ATOM 747 N N . PHE A 1 89 ? -10.029 -12.176 16.463 1.00 51.09 89 PHE A N 1
ATOM 748 C CA . PHE A 1 89 ? -8.945 -12.584 17.368 1.00 51.09 89 PHE A CA 1
ATOM 749 C C . PHE A 1 89 ? -8.986 -11.880 18.735 1.00 51.09 89 PHE A C 1
ATOM 751 O O . PHE A 1 89 ? -8.570 -12.455 19.741 1.00 51.09 89 PHE A O 1
ATOM 758 N N . LYS A 1 90 ? -9.516 -10.652 18.812 1.00 48.47 90 LYS A N 1
ATOM 759 C CA . LYS A 1 90 ? -9.675 -9.943 20.093 1.00 48.47 90 LYS A CA 1
ATOM 760 C C . LYS A 1 90 ? -10.858 -10.436 20.924 1.00 48.47 90 LYS A C 1
ATOM 762 O O . LYS A 1 90 ? -10.831 -10.241 22.134 1.00 48.47 90 LYS A O 1
ATOM 767 N N . ASN A 1 91 ? -11.854 -11.073 20.311 1.00 47.06 91 ASN A N 1
ATOM 768 C CA . ASN A 1 91 ? -13.011 -11.630 21.019 1.00 47.06 91 ASN A CA 1
ATOM 769 C C . ASN A 1 91 ? -12.784 -13.063 21.524 1.00 47.06 91 ASN A C 1
ATOM 771 O O . ASN A 1 91 ? -13.539 -13.532 22.371 1.00 47.06 91 ASN A O 1
ATOM 775 N N . ILE A 1 92 ? -11.759 -13.762 21.028 1.00 46.81 92 ILE A N 1
ATOM 776 C CA . ILE A 1 92 ? -11.436 -15.128 21.469 1.00 46.81 92 ILE A CA 1
ATOM 777 C C . ILE A 1 92 ? -10.581 -15.116 22.751 1.00 46.81 92 ILE A C 1
ATOM 779 O O . ILE A 1 92 ? -10.705 -16.016 23.572 1.00 46.81 92 ILE A O 1
ATOM 783 N N . ASN A 1 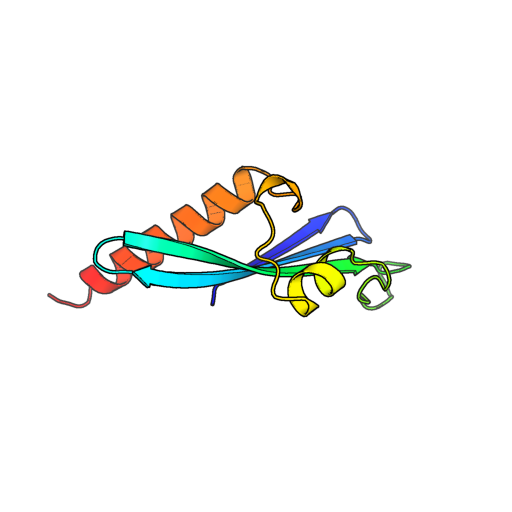93 ? -9.781 -14.068 22.980 1.00 42.72 93 ASN A N 1
ATOM 784 C CA . ASN A 1 93 ? -8.905 -13.945 24.158 1.00 42.72 93 ASN A CA 1
ATOM 785 C C . ASN A 1 93 ? -9.566 -13.299 25.396 1.00 42.72 93 ASN A C 1
ATOM 787 O O . ASN A 1 93 ? -8.871 -12.936 26.343 1.00 42.72 93 ASN A O 1
ATOM 791 N N . THR A 1 94 ? -10.888 -13.130 25.399 1.00 43.19 94 THR A N 1
ATOM 792 C CA . THR A 1 94 ? -11.663 -12.548 26.515 1.00 43.19 94 THR A CA 1
ATOM 793 C C . THR A 1 94 ? -12.666 -13.527 27.133 1.00 43.19 94 THR A C 1
ATOM 795 O O . THR A 1 94 ? -13.658 -13.098 27.723 1.00 43.19 94 THR A O 1
ATOM 798 N N . LYS A 1 95 ? -12.413 -14.837 27.031 1.00 41.59 95 LYS A N 1
ATOM 799 C CA . LYS A 1 95 ? -13.124 -15.859 27.813 1.00 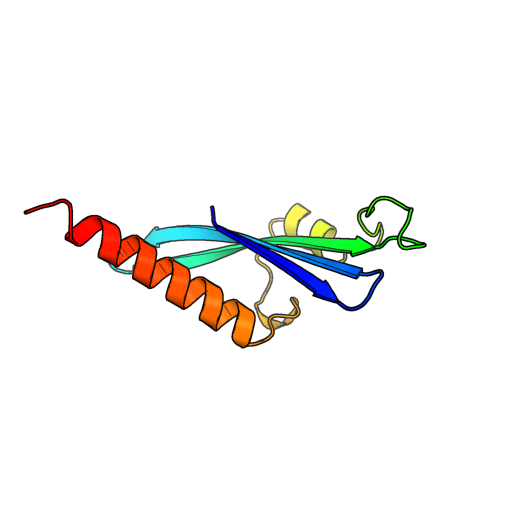41.59 95 LYS A CA 1
ATOM 800 C C . LYS A 1 95 ? -12.236 -16.476 28.878 1.00 41.59 95 LYS A C 1
ATOM 802 O O . LYS A 1 95 ? -11.069 -16.778 28.554 1.00 41.59 95 LYS A O 1
#

Radius of gyration: 15.97 Å; chains: 1; bounding box: 38×35×42 Å